Protein AF-X6D9L8-F1 (afdb_monomer_lite)

pLDDT: mean 75.71, std 22.75, range [24.36, 98.25]

Radius of gyration: 20.51 Å; chains: 1; bounding box: 65×26×47 Å

Foldseek 3Di:
DPDDDDDPDDDDPPPPPQPVPDDDDADADQLVPDALEAAQADKHKAADDDDDDDQDQPDPPVVSVVSVVVVVVVVVVSVVVVLVSLCVQQVVFQDDSVNSVVCRHRIDIQGNVNCCVRVSHVYYHD

Structure (mmCIF, N/CA/C/O backbone):
data_AF-X6D9L8-F1
#
_entry.id   AF-X6D9L8-F1
#
loop_
_atom_site.group_PDB
_atom_site.id
_atom_site.type_symbol
_atom_site.label_atom_id
_atom_site.label_alt_id
_atom_site.label_comp_id
_atom_site.label_asym_id
_atom_site.label_entity_id
_atom_site.label_seq_id
_atom_site.pdbx_PDB_ins_code
_atom_site.Cartn_x
_atom_site.Cartn_y
_atom_site.Cartn_z
_atom_site.occupancy
_atom_site.B_iso_or_equiv
_atom_site.auth_seq_id
_atom_site.auth_comp_id
_atom_site.auth_asym_id
_atom_site.auth_atom_id
_atom_site.pdbx_PDB_model_num
ATOM 1 N N . MET A 1 1 ? 34.865 10.927 -18.991 1.00 30.00 1 MET A N 1
ATOM 2 C CA . MET A 1 1 ? 35.807 12.055 -19.150 1.00 30.00 1 MET A CA 1
ATOM 3 C C . MET A 1 1 ? 35.162 13.240 -18.453 1.00 30.00 1 MET A C 1
ATOM 5 O O . MET A 1 1 ? 34.248 13.824 -19.006 1.00 30.00 1 MET A O 1
ATOM 9 N N . VAL A 1 2 ? 35.430 13.569 -17.199 1.00 24.36 2 VAL A N 1
ATOM 10 C CA . VAL A 1 2 ? 36.569 13.342 -16.293 1.00 24.36 2 VAL A CA 1
ATOM 11 C C . VAL A 1 2 ? 36.866 11.865 -15.990 1.00 24.36 2 VAL A C 1
ATOM 13 O O . VAL A 1 2 ? 35.960 11.035 -16.026 1.00 24.36 2 VAL A O 1
ATOM 16 N N . VAL A 1 3 ? 38.155 11.561 -15.825 1.00 30.58 3 VAL A N 1
ATOM 17 C CA . VAL A 1 3 ? 38.744 10.285 -15.392 1.00 30.58 3 VAL A CA 1
ATOM 18 C C . VAL A 1 3 ? 39.304 10.534 -13.994 1.00 30.58 3 VAL A C 1
ATOM 20 O O . VAL A 1 3 ? 39.995 11.532 -13.797 1.00 30.58 3 VAL A O 1
ATOM 23 N N . GLY A 1 4 ? 38.977 9.661 -13.049 1.00 27.88 4 GLY A N 1
ATOM 24 C CA . GLY A 1 4 ? 39.712 9.489 -11.804 1.00 27.88 4 GLY A CA 1
ATOM 25 C C . GLY A 1 4 ? 40.046 8.010 -11.721 1.00 27.88 4 GLY A C 1
ATOM 26 O O . GLY A 1 4 ? 39.146 7.204 -11.496 1.00 27.88 4 GLY A O 1
ATOM 27 N N . ASP A 1 5 ? 41.295 7.678 -12.027 1.00 40.16 5 ASP A N 1
ATOM 28 C CA . ASP A 1 5 ? 41.876 6.370 -11.756 1.00 40.16 5 ASP A CA 1
ATOM 29 C C . ASP A 1 5 ? 42.188 6.321 -10.262 1.00 40.16 5 ASP A C 1
ATOM 31 O O . ASP A 1 5 ? 42.922 7.181 -9.789 1.00 40.16 5 ASP A O 1
ATOM 35 N N . ASP A 1 6 ? 41.620 5.356 -9.544 1.00 33.50 6 ASP A N 1
ATOM 36 C CA . ASP A 1 6 ? 42.291 4.686 -8.430 1.00 33.50 6 ASP A CA 1
ATOM 37 C C . ASP A 1 6 ? 41.572 3.352 -8.154 1.00 33.50 6 ASP A C 1
ATOM 39 O O . ASP A 1 6 ? 40.388 3.297 -7.833 1.00 33.50 6 ASP A O 1
ATOM 43 N N . GLU A 1 7 ? 42.334 2.289 -8.406 1.00 31.16 7 GLU A N 1
ATOM 44 C CA . GLU A 1 7 ? 42.294 0.945 -7.823 1.00 31.16 7 GLU A CA 1
ATOM 45 C C . GLU A 1 7 ? 40.957 0.179 -7.731 1.00 31.16 7 GLU A C 1
ATOM 47 O O . GLU A 1 7 ? 40.098 0.380 -6.876 1.00 31.16 7 GLU A O 1
ATOM 52 N N . LEU A 1 8 ? 40.876 -0.860 -8.572 1.00 45.28 8 LEU A N 1
ATOM 53 C CA . LEU A 1 8 ? 40.142 -2.092 -8.286 1.00 45.28 8 LEU A CA 1
ATOM 54 C C . LEU A 1 8 ? 40.736 -2.749 -7.026 1.00 45.28 8 LEU A C 1
ATOM 56 O O . LEU A 1 8 ? 41.657 -3.558 -7.142 1.00 45.28 8 LEU A O 1
ATOM 60 N N . ASP A 1 9 ? 40.204 -2.425 -5.847 1.00 31.16 9 ASP A N 1
ATOM 61 C CA . ASP A 1 9 ? 40.434 -3.205 -4.630 1.00 31.16 9 ASP A CA 1
ATOM 62 C C . ASP A 1 9 ? 39.291 -4.206 -4.414 1.00 31.16 9 ASP A C 1
ATOM 64 O O . ASP A 1 9 ? 38.103 -3.871 -4.362 1.00 31.16 9 ASP A O 1
ATOM 68 N N . ALA A 1 10 ? 39.665 -5.477 -4.332 1.00 41.81 10 ALA A N 1
ATOM 69 C CA . ALA A 1 10 ? 38.775 -6.573 -4.014 1.00 41.81 10 ALA A CA 1
ATOM 70 C C . ALA A 1 10 ? 38.688 -6.702 -2.487 1.00 41.81 10 ALA A C 1
ATOM 72 O O . ALA A 1 10 ? 39.422 -7.488 -1.893 1.00 41.81 10 ALA A O 1
ATOM 73 N N . GLY A 1 11 ? 37.766 -5.976 -1.850 1.00 40.34 11 GLY A N 1
ATOM 74 C CA . GLY A 1 11 ? 37.571 -6.122 -0.407 1.00 40.34 11 GLY A CA 1
ATOM 75 C C . GLY A 1 11 ? 36.633 -5.115 0.245 1.00 40.34 11 GLY A C 1
ATOM 76 O O . GLY A 1 11 ? 37.100 -4.168 0.849 1.00 40.34 11 GLY A O 1
ATOM 77 N N . GLU A 1 12 ? 35.322 -5.351 0.149 1.00 29.66 12 GLU A N 1
ATOM 78 C CA . GLU A 1 12 ? 34.305 -5.218 1.217 1.00 29.66 12 GLU A CA 1
ATOM 79 C C . GLU A 1 12 ? 32.910 -5.293 0.566 1.00 29.66 12 GLU A C 1
ATOM 81 O O . GLU A 1 12 ? 32.694 -4.702 -0.497 1.00 29.66 12 GLU A O 1
ATOM 86 N N . PRO A 1 13 ? 31.931 -6.031 1.130 1.00 29.55 13 PRO A N 1
ATOM 87 C CA . PRO A 1 13 ? 30.565 -5.935 0.640 1.00 29.55 13 PRO A CA 1
ATOM 88 C C . PRO A 1 13 ? 30.114 -4.495 0.866 1.00 29.55 13 PRO A C 1
ATOM 90 O O . PRO A 1 13 ? 30.125 -4.028 2.003 1.00 29.55 13 PRO A O 1
ATOM 93 N N . ALA A 1 14 ? 29.742 -3.792 -0.207 1.00 32.59 14 ALA A N 1
ATOM 94 C CA . ALA A 1 14 ? 29.171 -2.458 -0.110 1.00 32.59 14 ALA A CA 1
ATOM 95 C C . ALA A 1 14 ? 28.027 -2.501 0.911 1.00 32.59 14 ALA A C 1
ATOM 97 O O . ALA A 1 14 ? 26.961 -3.059 0.641 1.00 32.59 14 ALA A O 1
ATOM 98 N N . ILE A 1 15 ? 28.276 -1.969 2.110 1.00 34.81 15 ILE A N 1
ATOM 99 C CA . ILE A 1 15 ? 27.255 -1.824 3.136 1.00 34.81 15 ILE A CA 1
ATOM 100 C C . ILE A 1 15 ? 26.281 -0.810 2.551 1.00 34.81 15 ILE A C 1
ATOM 102 O O . ILE A 1 15 ? 26.565 0.388 2.501 1.00 34.81 15 ILE A O 1
ATOM 106 N N . LEU A 1 16 ? 25.167 -1.316 2.020 1.00 36.53 16 LEU A N 1
ATOM 107 C CA . LEU A 1 16 ? 24.054 -0.506 1.549 1.00 36.53 16 LEU A CA 1
ATOM 108 C C . LEU A 1 16 ? 23.691 0.451 2.685 1.00 36.53 16 LEU A C 1
ATOM 110 O O . LEU A 1 16 ? 23.241 0.024 3.750 1.00 36.53 16 LEU A O 1
ATOM 114 N N . LYS A 1 17 ? 23.961 1.744 2.479 1.00 37.53 17 LYS A N 1
ATOM 115 C CA . LYS A 1 17 ? 23.620 2.779 3.453 1.00 37.53 17 LYS A CA 1
ATOM 116 C C . LYS A 1 17 ? 22.113 2.723 3.738 1.00 37.53 17 LYS A C 1
ATOM 118 O O . LYS A 1 17 ? 21.339 2.465 2.811 1.00 37.53 17 LYS A O 1
ATOM 123 N N . PRO A 1 18 ? 21.674 2.982 4.981 1.00 42.06 18 PRO A N 1
ATOM 124 C CA . PRO A 1 18 ? 20.258 3.063 5.310 1.00 42.06 18 PRO A CA 1
ATOM 125 C C . PRO A 1 18 ? 19.522 4.017 4.360 1.00 42.06 18 PRO A C 1
ATOM 127 O O . PRO A 1 18 ? 19.939 5.156 4.157 1.00 42.06 18 PRO A O 1
ATOM 130 N N . CYS A 1 19 ? 18.394 3.572 3.800 1.00 41.31 19 CYS A N 1
ATOM 131 C CA . CYS A 1 19 ? 17.680 4.288 2.733 1.00 41.31 19 CYS A CA 1
ATOM 132 C C . CYS A 1 19 ? 17.208 5.711 3.106 1.00 41.31 19 CYS A C 1
ATOM 134 O O . CYS A 1 19 ? 16.888 6.495 2.215 1.00 41.31 19 CYS A O 1
ATOM 136 N N . HIS A 1 20 ? 17.182 6.084 4.392 1.00 45.25 20 HIS A N 1
ATOM 137 C CA . HIS A 1 20 ? 16.835 7.442 4.830 1.00 45.25 20 HIS A CA 1
ATOM 138 C C . HIS A 1 20 ? 17.923 8.492 4.523 1.00 45.25 20 HIS A C 1
ATOM 140 O O . HIS A 1 20 ? 17.635 9.686 4.566 1.00 45.25 20 HIS A O 1
ATOM 146 N N . GLU A 1 21 ? 19.143 8.061 4.187 1.00 38.84 21 GLU A N 1
ATOM 147 C CA . GLU A 1 21 ? 20.292 8.932 3.890 1.00 38.84 21 GLU A CA 1
ATOM 148 C C . GLU A 1 21 ? 20.489 9.193 2.385 1.00 38.84 21 GLU A C 1
ATOM 150 O O . GLU A 1 21 ? 21.349 9.983 1.993 1.00 38.84 21 GLU A O 1
ATOM 155 N N . LEU A 1 22 ? 19.692 8.552 1.522 1.00 45.84 22 LEU A N 1
ATOM 156 C CA . LEU A 1 22 ? 19.754 8.710 0.069 1.00 45.84 22 LEU A CA 1
ATOM 157 C C . LEU A 1 22 ? 18.664 9.688 -0.384 1.00 45.84 22 LEU A C 1
ATOM 159 O O . LEU A 1 22 ? 17.499 9.319 -0.521 1.00 45.84 22 LEU A O 1
ATOM 163 N N . ALA A 1 23 ? 19.030 10.948 -0.614 1.00 41.94 23 ALA A N 1
ATOM 164 C CA . ALA A 1 23 ? 18.126 11.929 -1.205 1.00 41.94 23 ALA A CA 1
ATOM 165 C C . ALA A 1 23 ? 18.258 11.943 -2.737 1.00 41.94 23 ALA A C 1
ATOM 167 O O . ALA A 1 23 ? 19.278 12.391 -3.264 1.00 41.94 23 ALA A O 1
ATOM 168 N N . PRO A 1 24 ? 17.196 11.559 -3.459 1.00 46.69 24 PRO A N 1
ATOM 169 C CA . PRO A 1 24 ? 16.844 12.261 -4.682 1.00 46.69 24 PRO A CA 1
ATOM 170 C C . PRO A 1 24 ? 15.398 12.766 -4.612 1.00 46.69 24 PRO A C 1
ATOM 172 O O . PRO A 1 24 ? 14.577 12.280 -3.837 1.00 46.69 24 PRO A O 1
ATOM 175 N N . THR A 1 25 ? 15.110 13.794 -5.407 1.00 41.62 25 THR A N 1
ATOM 176 C CA . THR A 1 25 ? 13.823 14.483 -5.567 1.00 41.62 25 THR A CA 1
ATOM 177 C C . THR A 1 25 ? 12.639 13.514 -5.448 1.00 41.62 25 THR A C 1
ATOM 179 O O . THR A 1 25 ? 12.362 12.728 -6.352 1.00 41.62 25 THR A O 1
ATOM 182 N N . ARG A 1 26 ? 11.984 13.526 -4.283 1.00 42.16 26 ARG A N 1
ATOM 183 C CA . ARG A 1 26 ? 11.033 12.498 -3.852 1.00 42.16 26 ARG A CA 1
ATOM 184 C C . ARG A 1 26 ? 9.713 12.683 -4.597 1.00 42.16 26 ARG A C 1
ATOM 186 O O . ARG A 1 26 ? 8.927 13.559 -4.251 1.00 42.16 26 ARG A O 1
ATOM 193 N N . MET A 1 27 ? 9.474 11.879 -5.626 1.00 39.38 27 MET A N 1
ATOM 194 C CA . MET A 1 27 ? 8.173 11.812 -6.284 1.00 39.38 27 MET A CA 1
ATOM 195 C C . MET A 1 27 ? 7.495 10.509 -5.859 1.00 39.38 27 MET A C 1
ATOM 197 O O . MET A 1 27 ? 7.859 9.433 -6.324 1.00 39.38 27 MET A O 1
ATOM 201 N N . ALA A 1 28 ? 6.547 10.605 -4.927 1.00 46.41 28 ALA A N 1
ATOM 202 C CA . ALA A 1 28 ? 5.643 9.506 -4.613 1.00 46.41 28 ALA A CA 1
ATOM 203 C C . ALA A 1 28 ? 4.524 9.524 -5.660 1.00 46.41 28 ALA A C 1
ATOM 205 O O . ALA A 1 28 ? 3.646 10.383 -5.607 1.00 46.41 28 ALA A O 1
ATOM 206 N N . LEU A 1 29 ? 4.595 8.633 -6.649 1.00 46.44 29 LEU A N 1
ATOM 207 C CA . LEU A 1 29 ? 3.498 8.434 -7.593 1.00 46.44 29 LEU A CA 1
ATOM 208 C C . LEU A 1 29 ? 2.660 7.239 -7.140 1.00 46.44 29 LEU A C 1
ATOM 210 O O . LEU A 1 29 ? 3.234 6.203 -6.798 1.00 46.44 29 LEU A O 1
ATOM 214 N N . PRO A 1 30 ? 1.320 7.345 -7.151 1.00 50.78 30 PRO A N 1
ATOM 215 C CA . PRO A 1 30 ? 0.487 6.164 -7.036 1.00 50.78 30 PRO A CA 1
ATOM 216 C C . PRO A 1 30 ? 0.808 5.230 -8.203 1.00 50.78 30 PRO A C 1
ATOM 218 O O . PRO A 1 30 ? 1.039 5.673 -9.329 1.00 50.78 30 PRO A O 1
ATOM 221 N N . VAL A 1 31 ? 0.814 3.936 -7.913 1.00 51.25 31 VAL A N 1
ATOM 222 C CA . VAL A 1 31 ? 1.231 2.871 -8.827 1.00 51.25 31 VAL A CA 1
ATOM 223 C C . VAL A 1 31 ? 0.608 2.988 -10.229 1.00 51.25 31 VAL A C 1
ATOM 225 O O . VAL A 1 31 ? 1.326 2.903 -11.222 1.00 51.25 31 VAL A O 1
ATOM 228 N N . GLY A 1 32 ? -0.687 3.312 -10.323 1.00 51.16 32 GLY A N 1
ATOM 229 C CA . GLY A 1 32 ? -1.403 3.482 -11.597 1.00 51.16 32 GLY A CA 1
ATOM 230 C C . GLY A 1 32 ? -1.071 4.751 -12.403 1.00 51.16 32 GLY A C 1
ATOM 231 O O . GLY A 1 32 ? -1.703 5.005 -13.424 1.00 51.16 32 GLY A O 1
ATOM 232 N N . GLN A 1 33 ? -0.124 5.584 -11.960 1.00 55.88 33 GLN A N 1
ATOM 233 C CA . GLN A 1 33 ? 0.319 6.796 -12.672 1.00 55.88 33 GLN A CA 1
ATOM 234 C C . GLN A 1 33 ? 1.775 6.717 -13.149 1.00 55.88 33 GLN A C 1
ATOM 236 O O . GLN A 1 33 ? 2.334 7.716 -13.611 1.00 55.88 33 GLN A O 1
ATOM 241 N N . LEU A 1 34 ? 2.411 5.549 -13.048 1.00 63.53 34 LEU A N 1
ATOM 242 C CA . LEU A 1 34 ? 3.770 5.364 -13.539 1.00 63.53 34 LEU A CA 1
ATOM 243 C C . LEU A 1 34 ? 3.777 5.302 -15.070 1.00 63.53 34 LEU A C 1
ATOM 245 O O . LEU A 1 34 ? 3.124 4.471 -15.693 1.00 63.53 34 LEU A O 1
ATOM 249 N N . HIS A 1 35 ? 4.525 6.216 -15.688 1.00 68.50 35 HIS A N 1
ATOM 250 C CA . HIS A 1 35 ? 4.690 6.237 -17.137 1.00 68.50 35 HIS A CA 1
ATOM 251 C C . HIS A 1 35 ? 5.622 5.090 -17.574 1.00 68.50 35 HIS A C 1
ATOM 253 O O . HIS A 1 35 ? 6.621 4.848 -16.893 1.00 68.50 35 HIS A O 1
ATOM 259 N N . PRO A 1 36 ? 5.391 4.442 -18.733 1.00 71.69 36 PRO A N 1
ATOM 260 C CA . PRO A 1 36 ? 6.218 3.323 -19.207 1.00 71.69 36 PRO A CA 1
ATOM 261 C C . PRO A 1 36 ? 7.673 3.694 -19.545 1.00 71.69 36 PRO A C 1
ATOM 263 O O . PRO A 1 36 ? 8.468 2.813 -19.854 1.00 71.69 36 PRO A O 1
ATOM 266 N N . HIS A 1 37 ? 8.028 4.979 -19.498 1.00 80.06 37 HIS A N 1
ATOM 267 C CA . HIS A 1 37 ? 9.370 5.478 -19.793 1.00 80.06 37 HIS A CA 1
ATOM 268 C C . HIS A 1 37 ? 9.827 6.383 -18.656 1.00 80.06 37 HIS A C 1
ATOM 270 O O . HIS A 1 37 ? 9.146 7.369 -18.354 1.00 80.06 37 HIS A O 1
ATOM 276 N N . TRP A 1 38 ? 10.962 6.070 -18.038 1.00 81.50 38 TRP A N 1
ATOM 277 C CA . TRP A 1 38 ? 11.569 6.883 -16.975 1.00 81.50 38 TRP A CA 1
ATOM 278 C C . TRP A 1 38 ? 12.836 7.562 -17.494 1.00 81.50 38 TRP A C 1
ATOM 280 O O . TRP A 1 38 ? 13.401 7.109 -18.475 1.00 81.50 38 TRP A O 1
ATOM 290 N N . ARG A 1 39 ? 13.318 8.644 -16.869 1.00 76.19 39 ARG A N 1
ATOM 291 C CA . ARG A 1 39 ? 14.669 9.168 -17.173 1.00 76.19 39 ARG A CA 1
ATOM 292 C C . ARG A 1 39 ? 15.720 8.436 -16.342 1.00 76.19 39 ARG A C 1
ATOM 294 O O . ARG A 1 39 ? 15.419 8.042 -15.220 1.00 76.19 39 ARG A O 1
ATOM 301 N N . GLY A 1 40 ? 16.957 8.341 -16.830 1.00 74.50 40 GLY A N 1
ATOM 302 C CA . GLY A 1 40 ? 18.047 7.599 -16.172 1.00 74.50 40 GLY A CA 1
ATOM 303 C C . GLY A 1 40 ? 18.317 7.958 -14.707 1.00 74.50 40 GLY A C 1
ATOM 304 O O . GLY A 1 40 ? 18.650 7.087 -13.914 1.00 74.50 40 GLY A O 1
ATOM 305 N N . ALA A 1 41 ? 18.106 9.216 -14.314 1.00 79.31 41 ALA A N 1
ATOM 306 C CA . ALA A 1 41 ? 18.298 9.661 -12.931 1.00 79.31 41 ALA A CA 1
ATOM 307 C C . ALA A 1 41 ? 17.095 9.390 -11.997 1.00 79.31 41 ALA A C 1
ATOM 309 O O . ALA A 1 41 ? 17.156 9.711 -10.810 1.00 79.31 41 ALA A O 1
ATOM 310 N N . VAL A 1 42 ? 15.979 8.853 -12.505 1.00 79.12 42 VAL A N 1
ATOM 311 C CA . VAL A 1 42 ? 14.752 8.655 -11.721 1.00 79.12 42 VAL A CA 1
ATOM 312 C C . VAL A 1 42 ? 14.867 7.411 -10.848 1.00 79.12 42 VAL A C 1
ATOM 314 O O . VAL A 1 42 ? 15.316 6.350 -11.277 1.00 79.12 42 VAL A O 1
ATOM 317 N N . SER A 1 43 ? 14.414 7.550 -9.606 1.00 79.31 43 SER A N 1
ATOM 318 C CA . SER A 1 43 ? 14.182 6.436 -8.690 1.00 79.31 43 SER A CA 1
ATOM 319 C C . SER A 1 43 ? 12.772 6.563 -8.137 1.00 79.31 43 SER A C 1
ATOM 321 O O . SER A 1 43 ? 12.343 7.671 -7.809 1.00 79.31 43 SER A O 1
ATOM 323 N N . VAL A 1 44 ? 12.058 5.447 -8.031 1.00 76.62 44 VAL A N 1
ATOM 324 C CA . VAL A 1 44 ? 10.752 5.405 -7.371 1.00 76.62 44 VAL A CA 1
ATOM 325 C C . VAL A 1 44 ? 10.942 4.905 -5.954 1.00 76.62 44 VAL A C 1
ATOM 327 O O . VAL A 1 44 ? 11.631 3.913 -5.724 1.00 76.62 44 VAL A O 1
ATOM 330 N N . PHE A 1 45 ? 10.342 5.622 -5.011 1.00 80.25 45 PHE A N 1
ATOM 331 C CA . PHE A 1 45 ? 10.269 5.199 -3.624 1.00 80.25 45 PHE A CA 1
ATOM 332 C C . PHE A 1 45 ? 9.028 4.333 -3.430 1.00 80.25 45 PHE A C 1
ATOM 334 O O . PHE A 1 45 ? 7.915 4.778 -3.709 1.00 80.25 45 PHE A O 1
ATOM 341 N N . LEU A 1 46 ? 9.237 3.115 -2.950 1.00 80.94 46 LEU A N 1
ATOM 342 C CA . LEU A 1 46 ? 8.189 2.169 -2.618 1.00 80.94 46 LEU A CA 1
ATOM 343 C C . LEU A 1 46 ? 8.088 2.054 -1.098 1.00 80.94 46 LEU A C 1
ATOM 345 O O . LEU A 1 46 ? 9.081 1.805 -0.409 1.00 80.94 46 LEU A O 1
ATOM 349 N N . HIS A 1 47 ? 6.875 2.226 -0.597 1.00 83.25 47 HIS A N 1
ATOM 350 C CA . HIS A 1 47 ? 6.547 2.148 0.815 1.00 83.25 47 HIS A CA 1
ATOM 351 C C . HIS A 1 47 ? 5.150 1.557 0.970 1.00 83.25 47 HIS A C 1
ATOM 353 O O . HIS A 1 47 ? 4.292 1.793 0.119 1.00 83.25 47 HIS A O 1
ATOM 359 N N . GLU A 1 48 ? 4.955 0.809 2.050 1.00 83.25 48 GLU A N 1
ATOM 360 C CA . GLU A 1 48 ? 3.641 0.395 2.533 1.00 83.25 48 GLU A CA 1
ATOM 361 C C . GLU A 1 48 ? 2.760 1.612 2.855 1.00 83.25 48 GLU A C 1
ATOM 363 O O . GLU A 1 48 ? 3.230 2.665 3.291 1.00 83.25 48 GLU A O 1
ATOM 368 N N . ARG A 1 49 ? 1.451 1.489 2.670 1.00 83.69 49 ARG A N 1
ATOM 369 C CA . ARG A 1 49 ? 0.503 2.509 3.111 1.00 83.69 49 ARG A CA 1
ATOM 370 C C . ARG A 1 49 ? 0.475 2.601 4.634 1.00 83.69 49 ARG A C 1
ATOM 372 O O . ARG A 1 49 ? -0.077 1.753 5.323 1.00 83.69 49 ARG A O 1
ATOM 379 N N . GLY A 1 50 ? 0.978 3.714 5.159 1.00 83.44 50 GLY A N 1
ATOM 380 C CA . GLY A 1 50 ? 0.783 4.083 6.558 1.00 83.44 50 GLY A CA 1
ATOM 381 C C . GLY A 1 50 ? -0.613 4.656 6.832 1.00 83.44 50 GLY A C 1
ATOM 382 O O . GLY A 1 50 ? -1.140 5.444 6.045 1.00 83.44 50 GLY A O 1
ATOM 383 N N . MET A 1 51 ? -1.181 4.320 7.993 1.00 84.88 51 MET A N 1
ATOM 384 C CA . MET A 1 51 ? -2.349 4.989 8.572 1.00 84.88 51 MET A CA 1
ATOM 385 C C . MET A 1 51 ? -1.999 5.478 9.979 1.00 84.88 51 MET A C 1
ATOM 387 O O . MET A 1 51 ? -1.512 4.710 10.805 1.00 84.88 51 MET A O 1
ATOM 391 N N . GLU A 1 52 ? -2.289 6.744 10.267 1.00 91.25 52 GLU A N 1
ATOM 392 C CA . GLU A 1 52 ? -2.221 7.301 11.617 1.00 91.25 52 GLU A CA 1
ATOM 393 C C . GLU A 1 52 ? -3.644 7.628 12.074 1.00 91.25 52 GLU A C 1
ATOM 395 O O . GLU A 1 52 ? -4.347 8.415 11.439 1.00 91.25 52 GLU A O 1
ATOM 400 N N . THR A 1 53 ? -4.104 6.978 13.143 1.00 90.06 53 THR A N 1
ATOM 401 C CA . THR A 1 53 ? -5.455 7.173 13.683 1.00 90.06 53 THR A CA 1
ATOM 402 C C . THR A 1 53 ? -5.501 6.852 15.173 1.00 90.06 53 THR A C 1
ATOM 404 O O . THR A 1 53 ? -4.743 6.014 15.663 1.00 90.06 53 THR A O 1
ATOM 407 N N . SER A 1 54 ? -6.406 7.503 15.901 1.00 93.88 54 SER A N 1
ATOM 408 C CA . SER A 1 54 ? -6.714 7.199 17.297 1.00 93.88 54 SER A CA 1
ATOM 409 C C . SER A 1 54 ? -8.138 6.654 17.417 1.00 93.88 54 SER A C 1
ATOM 411 O O . SER A 1 54 ? -9.075 7.159 16.799 1.00 93.88 54 SER A O 1
ATOM 413 N N . LEU A 1 55 ? -8.311 5.604 18.226 1.00 94.38 55 LEU A N 1
ATOM 414 C CA . LEU A 1 55 ? -9.608 4.971 18.463 1.00 94.38 55 LEU A CA 1
ATOM 415 C C . LEU A 1 55 ? -10.078 5.231 19.898 1.00 94.38 55 LEU A C 1
ATOM 417 O O . LEU A 1 55 ? -9.545 4.664 20.851 1.00 94.38 55 LEU A O 1
ATOM 421 N N . GLU A 1 56 ? -11.112 6.057 20.053 1.00 93.81 56 GLU A N 1
ATOM 422 C CA . GLU A 1 56 ? -11.740 6.325 21.349 1.00 93.81 56 GLU A CA 1
ATOM 423 C C . GLU A 1 56 ? -12.948 5.412 21.604 1.00 93.81 56 GLU A C 1
ATOM 425 O O . GLU A 1 56 ? -13.911 5.387 20.838 1.00 93.81 56 GLU A O 1
ATOM 430 N N . LEU A 1 57 ? -12.933 4.692 22.731 1.00 96.75 57 LEU A N 1
ATOM 431 C CA . LEU A 1 57 ? -13.992 3.758 23.134 1.00 96.75 57 LEU A CA 1
ATOM 432 C C . LEU A 1 57 ? -14.723 4.251 24.395 1.00 96.75 57 LEU A C 1
ATOM 434 O O . LEU A 1 57 ? -14.624 3.659 25.466 1.00 96.75 57 LEU A O 1
ATOM 438 N N . ASN A 1 58 ? -15.465 5.354 24.271 1.00 95.62 58 ASN A N 1
ATOM 439 C CA . ASN A 1 58 ? -16.147 6.050 25.379 1.00 95.62 58 ASN A CA 1
ATOM 440 C C . ASN A 1 58 ? -17.691 5.996 25.290 1.00 95.62 58 ASN A C 1
ATOM 442 O O . ASN A 1 58 ? -18.401 6.855 25.818 1.00 95.62 58 ASN A O 1
ATOM 446 N N . ARG A 1 59 ? -18.229 4.986 24.599 1.00 95.88 59 ARG A N 1
ATOM 447 C CA . ARG A 1 59 ? -19.663 4.801 24.308 1.00 95.88 59 ARG A CA 1
ATOM 448 C C . ARG A 1 59 ? -20.174 3.477 24.907 1.00 95.88 59 ARG A C 1
ATOM 450 O O . ARG A 1 59 ? -19.376 2.671 25.386 1.00 95.88 59 ARG A O 1
ATOM 457 N N . PRO A 1 60 ? -21.494 3.197 24.893 1.00 98.25 60 PRO A N 1
ATOM 458 C CA . PRO A 1 60 ? -22.001 1.872 25.248 1.00 98.25 60 PRO A CA 1
ATOM 459 C C . PRO A 1 60 ? -21.340 0.761 24.419 1.00 98.25 60 PRO A C 1
ATOM 461 O O . PRO A 1 60 ? -21.055 0.947 23.238 1.00 98.25 60 PRO A O 1
ATOM 464 N N . MET A 1 61 ? -21.152 -0.420 25.016 1.00 98.19 61 MET A N 1
ATOM 465 C CA . MET A 1 61 ? -20.284 -1.479 24.473 1.00 98.19 61 MET A CA 1
ATOM 466 C C . MET A 1 61 ? -20.595 -1.878 23.021 1.00 98.19 61 MET A C 1
ATOM 468 O O . MET A 1 61 ? -19.686 -2.059 22.216 1.00 98.19 61 MET A O 1
ATOM 472 N N . LYS A 1 62 ? -21.883 -1.959 22.653 1.00 98.25 62 LYS A N 1
ATOM 473 C CA . LYS A 1 62 ? -22.302 -2.253 21.271 1.00 98.25 62 LYS A CA 1
ATOM 474 C C . LYS A 1 62 ? -21.788 -1.214 20.271 1.00 98.25 62 LYS A C 1
ATOM 476 O O . LYS A 1 62 ? -21.376 -1.584 19.179 1.00 98.25 62 LYS A O 1
ATOM 481 N N . SER A 1 63 ? -21.801 0.064 20.646 1.00 97.88 63 SER A N 1
ATOM 482 C CA . SER A 1 63 ? -21.284 1.149 19.812 1.00 97.88 63 SER A CA 1
ATOM 483 C C . SER A 1 63 ? -19.766 1.076 19.693 1.00 97.88 63 SER A C 1
ATOM 485 O O . SER A 1 63 ? -19.256 1.184 18.588 1.00 97.88 63 SER A O 1
ATOM 487 N N . CYS A 1 64 ? -19.047 0.816 20.790 1.00 98.19 64 CYS A N 1
ATOM 488 C CA . CYS A 1 64 ? -17.592 0.634 20.752 1.00 98.19 64 CYS A CA 1
ATOM 489 C C . CYS A 1 64 ? -17.174 -0.504 19.806 1.00 98.19 64 CYS A C 1
ATOM 491 O O . CYS A 1 64 ? -16.257 -0.335 19.009 1.00 98.19 64 CYS A O 1
ATOM 493 N N . ILE A 1 65 ? -17.887 -1.637 19.840 1.00 98.25 65 ILE A N 1
ATOM 494 C CA . ILE A 1 65 ? -17.651 -2.759 18.917 1.00 98.25 65 ILE A CA 1
ATOM 495 C C . ILE A 1 65 ? -17.888 -2.337 17.462 1.00 98.25 65 ILE A C 1
ATOM 497 O O . ILE A 1 65 ? -17.122 -2.721 16.583 1.00 98.25 65 ILE A O 1
ATOM 501 N N . GLN A 1 66 ? -18.941 -1.562 17.199 1.00 98.06 66 GLN A N 1
ATOM 502 C CA . GLN A 1 66 ? -19.247 -1.096 15.850 1.00 98.06 66 GLN A CA 1
ATOM 503 C C . GLN A 1 66 ? -18.153 -0.166 15.306 1.00 98.06 66 GLN A C 1
ATOM 505 O O . GLN A 1 66 ? -17.691 -0.382 14.191 1.00 98.06 66 GLN A O 1
ATOM 510 N N . ILE A 1 67 ? -17.672 0.785 16.113 1.00 96.88 67 ILE A N 1
ATOM 511 C CA . ILE A 1 67 ? -16.577 1.686 15.720 1.00 96.88 67 ILE A CA 1
ATOM 512 C C . ILE A 1 67 ? -15.308 0.879 15.404 1.00 96.88 67 ILE A C 1
ATOM 514 O O . ILE A 1 67 ? -14.667 1.109 14.383 1.00 96.88 67 ILE A O 1
ATOM 518 N N . ALA A 1 68 ? -14.961 -0.104 16.242 1.00 97.06 68 ALA A N 1
ATOM 519 C CA . ALA A 1 68 ? -13.798 -0.957 15.998 1.00 97.06 68 ALA A CA 1
ATOM 520 C C . ALA A 1 68 ? -13.915 -1.742 14.678 1.00 97.06 68 ALA A C 1
ATOM 522 O O . ALA A 1 68 ? -12.943 -1.842 13.935 1.00 97.06 68 ALA A O 1
ATOM 523 N N . ARG A 1 69 ? -15.108 -2.260 14.355 1.00 97.94 69 ARG A N 1
ATOM 524 C CA . ARG A 1 69 ? -15.365 -2.952 13.080 1.00 97.94 69 ARG A CA 1
ATOM 525 C C . ARG A 1 69 ? -15.232 -2.029 11.878 1.00 97.94 69 ARG A C 1
ATOM 527 O O . ARG A 1 69 ? -14.702 -2.449 10.860 1.00 97.94 69 ARG A O 1
ATOM 534 N N . GLU A 1 70 ? -15.704 -0.795 11.993 1.00 97.12 70 GLU A N 1
ATOM 535 C CA . GLU A 1 70 ? -15.582 0.197 10.924 1.00 97.12 70 GLU A CA 1
ATOM 536 C C . GLU A 1 70 ? -14.116 0.557 10.667 1.00 97.12 70 GLU A C 1
ATOM 538 O O . GLU A 1 70 ? -13.695 0.581 9.515 1.00 97.12 70 GLU A O 1
ATOM 543 N N . GLN A 1 71 ? -13.314 0.760 11.719 1.00 96.69 71 GLN A N 1
ATOM 544 C CA . GLN A 1 71 ? -11.875 1.000 11.557 1.00 96.69 71 GLN A CA 1
ATOM 545 C C . GLN A 1 71 ? -11.143 -0.212 10.969 1.00 96.69 71 GLN A C 1
ATOM 547 O O . GLN A 1 71 ? -10.295 -0.040 10.099 1.00 96.69 71 GLN A O 1
ATOM 552 N N . LEU A 1 72 ? -11.496 -1.431 11.389 1.00 96.62 72 LEU A N 1
ATOM 553 C CA . LEU A 1 72 ? -10.937 -2.649 10.802 1.00 96.62 72 LEU A CA 1
ATOM 554 C C . LEU A 1 72 ? -11.269 -2.761 9.308 1.00 96.62 72 LEU A C 1
ATOM 556 O O . LEU A 1 72 ? -10.370 -2.981 8.506 1.00 96.62 72 LEU A O 1
ATOM 560 N N . ALA A 1 73 ? -12.527 -2.529 8.924 1.00 97.44 73 ALA A N 1
ATOM 561 C CA . ALA A 1 73 ? -12.942 -2.583 7.523 1.00 97.44 73 ALA A CA 1
ATOM 562 C C . ALA A 1 73 ? -12.189 -1.561 6.650 1.00 97.44 73 ALA A C 1
ATOM 564 O O . ALA A 1 73 ? -11.874 -1.845 5.494 1.00 97.44 73 ALA A O 1
ATOM 565 N N . LEU A 1 74 ? -11.875 -0.379 7.195 1.00 95.12 74 LEU A N 1
ATOM 566 C CA . LEU A 1 74 ? -11.049 0.618 6.509 1.00 95.12 74 LEU A CA 1
ATOM 567 C C . LEU A 1 74 ? -9.611 0.127 6.300 1.00 95.12 74 LEU A C 1
ATOM 569 O O . LEU A 1 74 ? -9.084 0.290 5.201 1.00 95.12 74 LEU A O 1
ATOM 573 N N . LEU A 1 75 ? -8.998 -0.487 7.318 1.00 93.94 75 LEU A N 1
ATOM 574 C CA . LEU A 1 75 ? -7.652 -1.063 7.224 1.00 93.94 75 LEU A CA 1
ATOM 575 C C . LEU A 1 75 ? -7.592 -2.186 6.181 1.00 93.94 75 LEU A C 1
ATOM 577 O O . LEU A 1 75 ? -6.758 -2.131 5.283 1.00 93.94 75 LEU A O 1
ATOM 581 N N . GLU A 1 76 ? -8.520 -3.143 6.244 1.00 95.50 76 GLU A N 1
ATOM 582 C CA . GLU A 1 76 ? -8.601 -4.270 5.301 1.00 95.50 76 GLU A C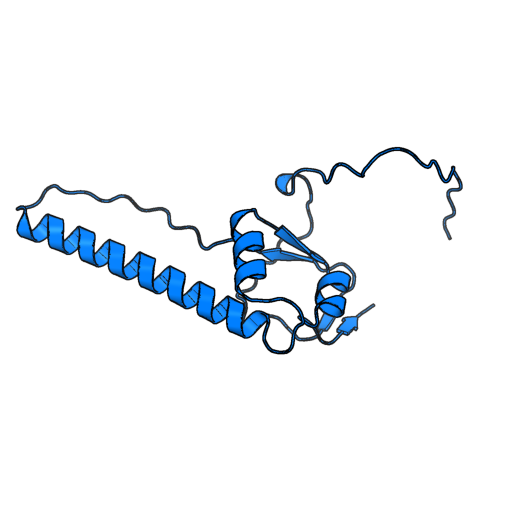A 1
ATOM 583 C C . GLU A 1 76 ? -8.810 -3.783 3.857 1.00 95.50 76 GLU A C 1
ATOM 585 O O . GLU A 1 76 ? -8.173 -4.265 2.922 1.00 95.50 76 GLU A O 1
ATOM 590 N N . THR A 1 77 ? -9.659 -2.767 3.662 1.00 94.62 77 THR A N 1
ATOM 591 C CA . THR A 1 77 ? -9.870 -2.165 2.335 1.00 94.62 77 THR A CA 1
ATOM 592 C C . THR A 1 77 ? -8.608 -1.459 1.831 1.00 94.62 77 THR A C 1
ATOM 594 O O . THR A 1 77 ? -8.281 -1.542 0.646 1.00 94.62 77 THR A O 1
ATOM 597 N N . ALA A 1 78 ? -7.892 -0.745 2.705 1.00 90.31 78 ALA A N 1
ATOM 598 C CA . ALA A 1 78 ? -6.663 -0.048 2.336 1.00 90.31 78 ALA A CA 1
ATOM 599 C C . ALA A 1 78 ? -5.545 -1.024 1.936 1.00 90.31 78 ALA A C 1
ATOM 601 O O . ALA A 1 78 ? -4.885 -0.779 0.924 1.00 90.31 78 ALA A O 1
ATOM 602 N N . GLU A 1 79 ? -5.384 -2.120 2.683 1.00 90.88 79 GLU A N 1
ATOM 603 C CA . GLU A 1 79 ? -4.463 -3.221 2.373 1.00 90.88 79 GLU A CA 1
ATOM 604 C C . GLU A 1 79 ? -4.815 -3.864 1.024 1.00 90.88 79 GLU A C 1
ATOM 606 O O . GLU A 1 79 ? -3.955 -4.010 0.154 1.00 90.88 79 GLU A O 1
ATOM 611 N N . GLN A 1 80 ? -6.095 -4.180 0.797 1.00 91.31 80 GLN A N 1
ATOM 612 C CA . GLN A 1 80 ? -6.538 -4.778 -0.461 1.00 91.31 80 GLN A CA 1
ATOM 613 C C . GLN A 1 80 ? -6.216 -3.883 -1.668 1.00 91.31 80 GLN A C 1
ATOM 615 O O . GLN A 1 80 ? -5.659 -4.365 -2.655 1.00 91.31 80 GLN A O 1
ATOM 620 N N . LEU A 1 81 ? -6.524 -2.584 -1.585 1.00 89.19 81 LEU A N 1
ATOM 621 C CA . LEU A 1 81 ? -6.238 -1.625 -2.658 1.00 89.19 81 LEU A CA 1
ATOM 622 C C . LEU A 1 81 ? -4.737 -1.483 -2.935 1.00 89.19 81 LEU A C 1
ATOM 624 O O . LEU A 1 81 ? -4.333 -1.232 -4.070 1.00 89.19 81 LEU A O 1
ATOM 628 N N . GLU A 1 82 ? -3.898 -1.607 -1.909 1.00 88.38 82 GLU A N 1
ATOM 629 C CA . GLU A 1 82 ? -2.449 -1.607 -2.087 1.00 88.38 82 GLU A CA 1
ATOM 630 C C . GLU A 1 82 ? -1.971 -2.855 -2.829 1.00 88.38 82 GLU A C 1
ATOM 632 O O . GLU A 1 82 ? -1.223 -2.737 -3.800 1.00 88.38 82 GLU A O 1
ATOM 637 N N . ILE A 1 83 ? -2.448 -4.036 -2.429 1.00 89.44 83 ILE A N 1
ATOM 638 C CA . ILE A 1 83 ? -2.122 -5.299 -3.099 1.00 89.44 83 ILE A CA 1
ATOM 639 C C . ILE A 1 83 ? -2.592 -5.279 -4.559 1.00 89.44 83 ILE A C 1
ATOM 641 O O . ILE A 1 83 ? -1.871 -5.749 -5.440 1.00 89.44 83 ILE A O 1
ATOM 645 N N . GLU A 1 84 ? -3.783 -4.742 -4.835 1.00 90.00 84 GLU A N 1
ATOM 646 C 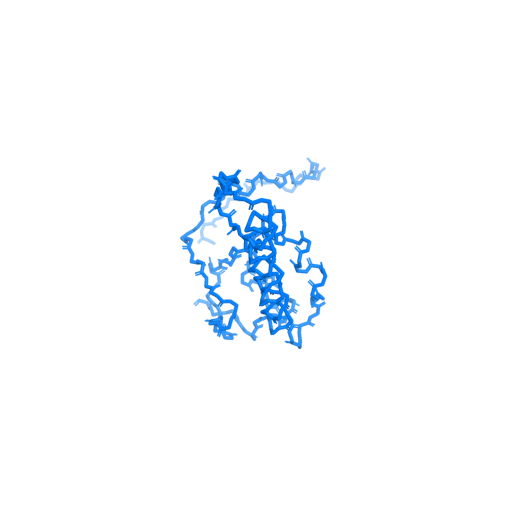CA . GLU A 1 84 ? -4.295 -4.543 -6.197 1.00 90.00 84 GLU A CA 1
ATOM 647 C C . GLU A 1 84 ? -3.370 -3.634 -7.008 1.00 90.00 84 GLU A C 1
ATOM 649 O O . GLU A 1 84 ? -2.929 -4.030 -8.086 1.00 90.00 84 GLU A O 1
ATOM 654 N N . GLY A 1 85 ? -2.965 -2.491 -6.447 1.00 86.44 85 GLY A N 1
ATOM 655 C CA . GLY A 1 85 ? -1.962 -1.630 -7.069 1.00 86.44 85 GLY A CA 1
ATOM 656 C C . GLY A 1 85 ? -0.664 -2.387 -7.356 1.00 86.44 85 GLY A C 1
ATOM 657 O O . GLY A 1 85 ? -0.185 -2.392 -8.482 1.00 86.44 85 GLY A O 1
ATOM 658 N N . PHE A 1 86 ? -0.100 -3.102 -6.382 1.00 89.44 86 PHE A N 1
ATOM 659 C CA . PHE A 1 86 ? 1.129 -3.873 -6.588 1.00 89.44 86 PHE A CA 1
ATOM 660 C C . PHE A 1 86 ? 1.005 -4.945 -7.669 1.00 89.44 86 PHE A C 1
ATOM 662 O O . PHE A 1 86 ? 1.976 -5.166 -8.388 1.00 89.44 86 PHE A O 1
ATOM 669 N N . LYS A 1 87 ? -0.159 -5.585 -7.825 1.00 90.62 87 LYS A N 1
ATOM 670 C CA . LYS A 1 87 ? -0.414 -6.511 -8.938 1.00 90.62 87 LYS A CA 1
ATOM 671 C C . LYS A 1 87 ? -0.369 -5.798 -10.285 1.00 90.62 87 LYS A C 1
ATOM 673 O O . LYS A 1 87 ? 0.289 -6.304 -11.187 1.00 90.62 87 LYS A O 1
ATOM 678 N N . GLU A 1 88 ? -1.006 -4.635 -10.396 1.00 88.44 88 GLU A N 1
ATOM 679 C CA . GLU A 1 88 ? -0.961 -3.810 -11.609 1.00 88.44 88 GLU A CA 1
ATOM 680 C C . GLU A 1 88 ? 0.470 -3.346 -11.923 1.00 88.44 88 GLU A C 1
ATOM 682 O O . GLU A 1 88 ? 0.888 -3.393 -13.076 1.00 88.44 88 GLU A O 1
ATOM 687 N N . LEU A 1 89 ? 1.262 -2.958 -10.911 1.00 85.44 89 LEU A N 1
ATOM 688 C CA . LEU A 1 89 ? 2.642 -2.492 -11.122 1.00 85.44 89 LEU A CA 1
ATOM 689 C C . LEU A 1 89 ? 3.535 -3.545 -11.766 1.00 85.44 89 LEU A C 1
ATOM 691 O O . LEU A 1 89 ? 4.404 -3.228 -12.575 1.00 85.44 89 LEU A O 1
ATOM 695 N N . VAL A 1 90 ? 3.400 -4.783 -11.297 1.00 88.88 90 VAL A N 1
ATOM 696 C CA . VAL A 1 90 ? 4.300 -5.873 -11.672 1.00 88.88 90 VAL A CA 1
ATOM 697 C C . VAL A 1 90 ? 3.768 -6.690 -12.841 1.00 88.88 90 VAL A C 1
ATOM 699 O O . VAL A 1 90 ? 4.409 -7.668 -13.233 1.00 88.88 90 VAL A O 1
ATOM 702 N N . GLU A 1 91 ? 2.619 -6.313 -13.401 1.00 88.62 91 GLU A N 1
ATOM 703 C CA . GLU A 1 91 ? 2.018 -6.994 -14.538 1.00 88.62 91 GLU A CA 1
ATOM 704 C C . GLU A 1 91 ? 2.990 -7.017 -15.727 1.00 88.62 91 GLU A C 1
ATOM 706 O O . GLU A 1 91 ? 3.517 -5.994 -16.159 1.00 88.62 91 GLU A O 1
ATOM 711 N N . GLY A 1 92 ? 3.281 -8.218 -16.237 1.00 88.31 92 GLY A N 1
ATOM 712 C CA . GLY A 1 92 ? 4.248 -8.415 -17.324 1.00 88.31 92 GLY A CA 1
ATOM 713 C C . GLY A 1 92 ? 5.725 -8.272 -16.926 1.00 88.31 92 GLY A C 1
ATOM 714 O O . GLY A 1 92 ? 6.599 -8.517 -17.758 1.00 88.31 92 GLY A O 1
ATOM 715 N N . SER A 1 93 ? 6.013 -7.932 -15.669 1.00 93.25 93 SER A N 1
ATOM 716 C CA . SER A 1 93 ? 7.363 -7.843 -15.115 1.00 93.25 93 SER A CA 1
ATOM 717 C C . SER A 1 93 ? 7.850 -9.209 -14.593 1.00 93.25 93 SER A C 1
ATOM 719 O O . SER A 1 93 ? 7.069 -10.141 -14.394 1.00 93.25 93 SER A O 1
ATOM 721 N N . SER A 1 94 ? 9.151 -9.346 -14.330 1.00 93.19 94 SER A N 1
ATOM 722 C CA . SER A 1 94 ? 9.716 -10.523 -13.652 1.00 93.19 94 SER A CA 1
ATOM 723 C C . SER A 1 94 ? 9.612 -10.452 -12.123 1.00 93.19 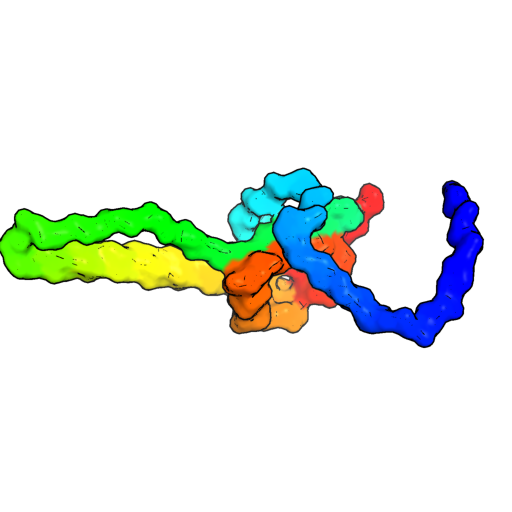94 SER A C 1
ATOM 725 O O . SER A 1 94 ? 10.029 -11.387 -11.437 1.00 93.19 94 SER A O 1
ATOM 727 N N . LEU A 1 95 ? 9.137 -9.332 -11.572 1.00 92.00 95 LEU A N 1
ATOM 728 C CA . LEU A 1 95 ? 8.946 -9.144 -10.139 1.00 92.00 95 LEU A CA 1
ATOM 729 C C . LEU A 1 95 ? 7.583 -9.717 -9.731 1.00 92.00 95 LEU A C 1
ATOM 731 O O . LEU A 1 95 ? 6.583 -9.467 -10.390 1.00 92.00 95 LEU A O 1
ATOM 735 N N . ILE A 1 96 ? 7.521 -10.480 -8.641 1.00 92.81 96 ILE A N 1
ATOM 736 C CA . ILE A 1 96 ? 6.244 -10.993 -8.120 1.00 92.81 96 ILE A CA 1
ATOM 737 C C . ILE A 1 96 ? 5.677 -10.057 -7.050 1.00 92.81 96 ILE A C 1
ATOM 739 O O . ILE A 1 96 ? 6.433 -9.415 -6.320 1.00 92.81 96 ILE A O 1
ATOM 743 N N . THR A 1 97 ? 4.350 -10.020 -6.917 1.00 91.31 97 THR A N 1
ATOM 744 C CA . THR A 1 97 ? 3.647 -9.136 -5.972 1.00 91.31 97 THR A CA 1
ATOM 745 C C . THR A 1 97 ? 4.139 -9.302 -4.533 1.00 91.31 97 THR A C 1
ATOM 747 O O . THR A 1 97 ? 4.420 -8.304 -3.881 1.00 91.31 97 THR A O 1
ATOM 750 N N . ASP A 1 98 ? 4.329 -10.537 -4.056 1.00 91.50 98 ASP A N 1
ATOM 751 C CA . ASP A 1 98 ? 4.803 -10.801 -2.687 1.00 91.50 98 ASP A CA 1
ATOM 752 C C . ASP A 1 98 ? 6.202 -10.228 -2.426 1.00 91.50 98 ASP A C 1
ATOM 754 O O . ASP A 1 98 ? 6.509 -9.763 -1.329 1.00 91.50 98 ASP A O 1
ATOM 758 N N . GLU A 1 99 ? 7.069 -10.254 -3.439 1.00 91.88 99 GLU A N 1
ATOM 759 C CA . GLU A 1 99 ? 8.406 -9.675 -3.345 1.00 91.88 99 GLU A CA 1
ATOM 760 C C . GLU A 1 99 ? 8.335 -8.149 -3.321 1.00 91.88 99 GLU A C 1
ATOM 762 O O . GLU A 1 99 ? 8.999 -7.522 -2.497 1.00 91.88 99 GLU A O 1
ATOM 767 N N . LEU A 1 100 ? 7.498 -7.546 -4.169 1.00 89.00 100 LEU A N 1
ATOM 768 C CA . LEU A 1 100 ? 7.265 -6.104 -4.145 1.00 89.00 100 LEU A CA 1
ATOM 769 C C . LEU A 1 100 ? 6.697 -5.656 -2.787 1.00 89.00 100 LEU A C 1
ATOM 771 O O . LEU A 1 100 ? 7.174 -4.676 -2.220 1.00 89.00 100 LEU A O 1
ATOM 775 N N . TYR A 1 101 ? 5.757 -6.416 -2.224 1.00 88.44 101 TYR A N 1
ATOM 776 C CA . TYR A 1 101 ? 5.186 -6.156 -0.905 1.00 88.44 101 TYR A CA 1
ATOM 777 C C . TYR A 1 101 ? 6.254 -6.213 0.204 1.00 88.44 101 TYR A C 1
ATOM 779 O O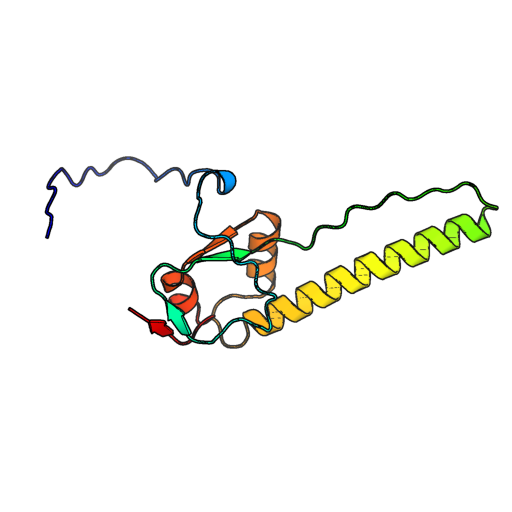 . TYR A 1 101 ? 6.381 -5.276 0.990 1.00 88.44 101 TYR A O 1
ATOM 787 N N . ARG A 1 102 ? 7.115 -7.244 0.225 1.00 89.56 102 ARG A N 1
ATOM 788 C CA . ARG A 1 102 ? 8.252 -7.321 1.172 1.00 89.56 102 ARG A CA 1
ATOM 789 C C . ARG A 1 102 ? 9.223 -6.147 1.049 1.00 89.56 102 ARG A C 1
ATOM 791 O O . ARG A 1 102 ? 9.798 -5.701 2.039 1.00 89.56 102 ARG A O 1
ATOM 798 N N . ARG A 1 103 ? 9.444 -5.653 -0.167 1.00 88.31 103 ARG A N 1
ATOM 799 C CA . ARG A 1 103 ? 10.283 -4.474 -0.393 1.00 88.31 103 ARG A CA 1
ATOM 800 C C . ARG A 1 103 ? 9.613 -3.201 0.137 1.00 88.31 103 ARG A C 1
ATOM 802 O O . ARG A 1 103 ? 10.286 -2.384 0.760 1.00 88.31 103 ARG A O 1
ATOM 809 N N . ALA A 1 104 ? 8.299 -3.062 -0.038 1.00 86.38 104 ALA A N 1
ATOM 810 C CA . ALA A 1 104 ? 7.526 -1.913 0.434 1.00 86.38 104 ALA A CA 1
ATOM 811 C C . ALA A 1 104 ? 7.536 -1.771 1.970 1.00 86.38 104 ALA A C 1
ATOM 813 O O . ALA A 1 104 ? 7.702 -0.659 2.475 1.00 86.38 104 ALA A O 1
ATOM 814 N N . THR A 1 105 ? 7.452 -2.881 2.714 1.00 84.06 105 THR A N 1
ATOM 815 C CA . THR A 1 105 ? 7.467 -2.877 4.195 1.00 84.06 105 THR A CA 1
ATOM 816 C C . THR A 1 105 ? 8.817 -2.472 4.791 1.00 84.06 105 THR A C 1
ATOM 818 O O . THR A 1 105 ? 8.898 -2.050 5.943 1.00 84.06 105 THR A O 1
ATOM 821 N N . THR A 1 106 ? 9.897 -2.563 4.011 1.00 83.25 106 THR A N 1
ATOM 822 C CA . THR A 1 106 ? 11.254 -2.188 4.445 1.00 83.25 106 THR A CA 1
ATOM 823 C C . THR A 1 106 ? 11.717 -0.833 3.916 1.00 83.25 106 THR A C 1
ATOM 825 O O . THR A 1 106 ? 12.844 -0.440 4.212 1.00 83.25 106 THR A O 1
ATOM 828 N N . ASN A 1 107 ? 10.851 -0.088 3.212 1.00 78.44 107 ASN A N 1
ATOM 829 C CA . ASN A 1 107 ? 11.169 1.158 2.504 1.00 78.44 107 ASN A CA 1
ATOM 830 C C . ASN A 1 107 ? 12.287 0.976 1.475 1.00 78.44 107 ASN A C 1
ATOM 832 O O . ASN A 1 107 ? 13.468 1.059 1.817 1.00 78.44 107 ASN A O 1
ATOM 836 N N . CYS A 1 108 ? 11.942 0.819 0.197 1.00 80.81 108 CYS A N 1
ATOM 837 C CA . CYS A 1 108 ? 12.948 0.618 -0.843 1.00 80.81 108 CYS A CA 1
ATOM 838 C C . CYS A 1 108 ? 12.885 1.673 -1.949 1.00 80.81 108 CYS A C 1
ATOM 840 O O . CYS A 1 108 ? 11.844 2.263 -2.234 1.00 80.81 108 CYS A O 1
ATOM 842 N N . TYR A 1 109 ? 14.014 1.866 -2.625 1.00 83.69 109 TYR A N 1
ATOM 843 C CA . TYR A 1 109 ? 14.070 2.580 -3.895 1.00 83.69 109 TYR A CA 1
ATOM 844 C C . TYR A 1 109 ? 14.257 1.584 -5.034 1.00 83.69 109 TYR A C 1
ATOM 846 O O . TYR A 1 109 ? 15.039 0.647 -4.906 1.00 83.69 109 TYR A O 1
ATOM 854 N N . ILE A 1 110 ? 13.565 1.813 -6.149 1.00 86.38 110 ILE A N 1
ATOM 855 C CA . ILE A 1 110 ? 13.809 1.116 -7.413 1.00 86.38 110 ILE A CA 1
ATOM 856 C C . ILE A 1 110 ? 14.339 2.148 -8.406 1.00 86.38 110 ILE A C 1
ATOM 858 O O . ILE A 1 110 ? 13.642 3.100 -8.771 1.00 86.38 110 ILE A O 1
ATOM 862 N N . HIS A 1 111 ? 15.590 1.978 -8.826 1.00 88.75 111 HIS A N 1
ATOM 863 C CA . HIS A 1 111 ? 16.219 2.837 -9.831 1.00 88.75 111 HIS A CA 1
ATOM 864 C C . HIS A 1 111 ? 15.676 2.534 -11.232 1.00 88.75 111 HIS A C 1
ATOM 866 O O . HIS A 1 111 ? 15.332 1.390 -11.521 1.00 88.75 111 HIS A O 1
ATOM 872 N N . ALA A 1 112 ? 15.661 3.522 -12.133 1.00 87.44 112 ALA A N 1
ATOM 873 C CA . ALA A 1 112 ? 15.149 3.359 -13.498 1.00 87.44 112 ALA A CA 1
ATOM 874 C C . ALA A 1 112 ? 15.761 2.162 -14.252 1.00 87.44 112 ALA A C 1
ATOM 876 O O . ALA A 1 112 ? 15.038 1.389 -14.878 1.00 87.44 112 ALA A O 1
ATOM 877 N N . ASP A 1 113 ? 17.075 1.944 -14.137 1.00 89.25 113 ASP A N 1
ATOM 878 C CA . ASP A 1 113 ? 17.730 0.789 -14.761 1.00 89.25 113 ASP A CA 1
ATOM 879 C C . ASP A 1 113 ? 17.302 -0.552 -14.153 1.00 89.25 113 ASP A C 1
ATOM 881 O O . ASP A 1 113 ? 17.210 -1.550 -14.868 1.00 89.25 113 ASP A O 1
ATOM 885 N N . GLU A 1 114 ? 17.051 -0.598 -12.842 1.00 90.81 114 GLU A N 1
ATOM 886 C CA . GLU A 1 114 ? 16.502 -1.789 -12.191 1.00 90.81 114 GLU A CA 1
ATOM 887 C C . GLU A 1 114 ? 15.060 -2.025 -12.631 1.00 90.81 114 GLU A C 1
ATOM 889 O O . GLU A 1 114 ? 14.732 -3.139 -13.027 1.00 90.81 114 GLU A O 1
ATOM 894 N N . ALA A 1 115 ? 14.231 -0.980 -12.649 1.00 89.75 115 ALA A N 1
ATOM 895 C CA . ALA A 1 115 ? 12.853 -1.055 -13.115 1.00 89.75 115 ALA A CA 1
ATOM 896 C C . ALA A 1 115 ? 12.773 -1.586 -14.554 1.00 89.75 115 ALA A C 1
ATOM 898 O O . ALA A 1 115 ? 11.942 -2.447 -14.835 1.00 89.75 115 ALA A O 1
ATOM 899 N N . ARG A 1 116 ?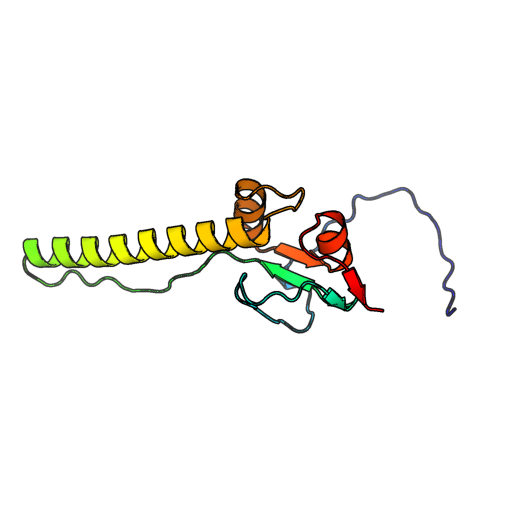 13.675 -1.152 -15.449 1.00 91.12 116 ARG A N 1
ATOM 900 C CA . ARG A 1 116 ? 13.761 -1.682 -16.820 1.00 91.12 116 ARG A CA 1
ATOM 901 C C . ARG A 1 116 ? 14.193 -3.145 -16.839 1.00 91.12 116 ARG A C 1
ATOM 903 O O . ARG A 1 116 ? 13.593 -3.940 -17.550 1.00 91.12 116 ARG A O 1
ATOM 910 N N . ARG A 1 117 ? 15.212 -3.529 -16.055 1.00 93.38 117 ARG A N 1
ATOM 911 C CA . ARG A 1 117 ? 15.656 -4.937 -15.959 1.00 93.38 117 ARG A CA 1
ATOM 912 C C . ARG A 1 117 ? 14.559 -5.861 -15.435 1.00 93.38 117 ARG A C 1
ATOM 914 O O . ARG A 1 117 ? 14.471 -6.994 -15.890 1.00 93.38 117 ARG A O 1
ATOM 921 N N . LEU A 1 118 ? 13.760 -5.381 -14.486 1.00 91.88 118 LEU A N 1
ATOM 922 C CA . LEU A 1 118 ? 12.627 -6.111 -13.927 1.00 91.88 118 LEU A CA 1
ATOM 923 C C . LEU A 1 118 ? 11.409 -6.105 -14.857 1.00 91.88 118 LEU A C 1
ATOM 925 O O . LEU A 1 118 ? 10.488 -6.875 -14.620 1.00 91.88 118 LEU A O 1
ATOM 929 N N . GLY A 1 119 ? 11.384 -5.269 -15.899 1.00 90.50 119 GLY A N 1
ATOM 930 C CA . GLY A 1 119 ? 10.239 -5.125 -16.801 1.00 90.50 119 GLY A CA 1
ATOM 931 C C . GLY A 1 119 ? 9.078 -4.314 -16.217 1.00 90.50 119 GLY A C 1
ATOM 932 O O . GLY A 1 119 ? 7.971 -4.398 -16.727 1.00 90.50 119 GLY A O 1
ATOM 933 N N . ILE A 1 120 ? 9.318 -3.536 -15.157 1.00 88.88 120 ILE A N 1
ATOM 934 C CA . ILE A 1 120 ? 8.334 -2.610 -14.564 1.00 88.88 120 ILE A CA 1
ATOM 935 C C . ILE A 1 120 ? 8.121 -1.396 -15.483 1.00 88.88 120 ILE A C 1
ATOM 937 O O . ILE A 1 120 ? 7.043 -0.810 -15.528 1.00 88.88 120 ILE A O 1
ATOM 941 N N . VAL A 1 121 ? 9.157 -1.012 -16.233 1.00 87.75 121 VAL A N 1
ATOM 942 C CA . VAL A 1 121 ? 9.087 0.025 -17.271 1.00 87.75 121 VAL A CA 1
ATOM 943 C C . VAL A 1 121 ? 9.606 -0.510 -18.591 1.00 87.75 121 VAL A C 1
ATOM 945 O O . VAL A 1 121 ? 10.492 -1.364 -18.618 1.00 87.75 121 VAL A O 1
ATOM 948 N N . ALA A 1 122 ? 9.084 0.035 -19.686 1.00 86.50 122 ALA A N 1
ATOM 949 C CA . ALA A 1 122 ? 9.493 -0.342 -21.029 1.00 86.50 122 ALA A CA 1
ATOM 950 C C . ALA A 1 122 ? 10.887 0.199 -21.370 1.00 86.50 122 ALA A C 1
ATOM 952 O O . ALA A 1 122 ? 11.674 -0.506 -21.999 1.00 86.50 122 ALA A O 1
ATOM 953 N N . ASP A 1 123 ? 11.207 1.431 -20.955 1.00 86.56 123 ASP A N 1
ATOM 954 C CA . ASP A 1 123 ? 12.490 2.044 -21.301 1.00 86.56 123 ASP A CA 1
ATOM 955 C C . ASP A 1 123 ? 12.970 3.115 -20.308 1.00 86.56 123 ASP A C 1
ATOM 957 O O . ASP A 1 123 ? 12.209 3.660 -19.500 1.00 86.56 123 ASP A O 1
ATOM 961 N N . VAL A 1 124 ? 14.260 3.437 -20.409 1.00 85.62 124 VAL A N 1
ATOM 962 C CA . VAL A 1 124 ? 14.931 4.510 -19.677 1.00 85.62 124 VAL A CA 1
ATOM 963 C C . VAL A 1 124 ? 15.503 5.516 -20.672 1.00 85.62 124 VAL A C 1
ATOM 965 O O . VAL A 1 124 ? 16.451 5.230 -21.397 1.00 85.62 124 VAL A O 1
ATOM 968 N N . LEU A 1 125 ? 14.935 6.717 -20.674 1.00 84.50 125 LEU A N 1
ATOM 969 C CA . LEU A 1 125 ? 15.352 7.850 -21.485 1.00 84.50 125 LEU A CA 1
ATOM 970 C C . LEU A 1 125 ? 16.643 8.465 -20.921 1.00 84.50 125 LEU A C 1
ATOM 972 O O . LEU A 1 125 ? 16.750 8.704 -19.711 1.00 84.50 125 LEU A O 1
ATOM 976 N N . GLY A 1 126 ? 17.599 8.728 -21.814 1.00 75.62 126 GLY A N 1
ATOM 977 C CA . GLY A 1 126 ? 18.850 9.436 -21.515 1.00 75.62 126 GLY A CA 1
ATOM 978 C C . GLY A 1 12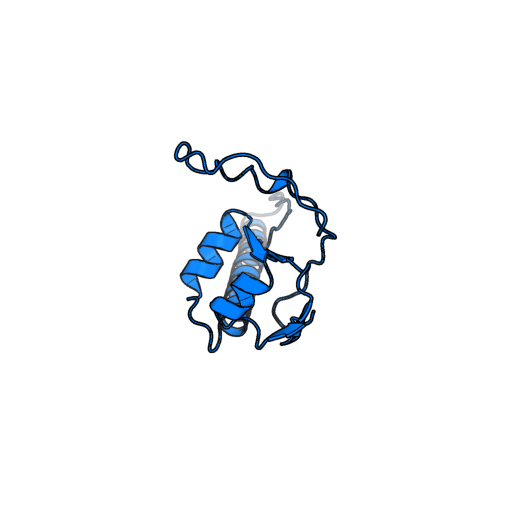6 ? 18.674 10.914 -21.186 1.00 75.62 126 GLY A C 1
ATOM 979 O O . GLY A 1 126 ? 17.631 11.508 -21.553 1.00 75.62 126 GLY A O 1
#

Secondary structure (DSSP, 8-state):
------------------GGG---------GGG--SEEETT-EEEE------------S-HHHHHHHHHHHHHHHHHHHHHHHHHHHHHTTTSSS-HHHHHHHHHT-EEEEHHHHHHHTSSSEEE-

Sequence (126 aa):
MVVGDDELDAGEPAILKPCHELAPTRMALPVGQLHPHWRGAVSVFLHERGMETSLELNRPMKSCIQIAREQLALLETAEQLEIEGFKELVEGSSLITDELYRRATTNCYIHADEARRLGIVADVLG